Protein AF-A0A376ZZ13-F1 (afdb_monomer)

Sequence (60 aa):
MSFDHVSPPEMLLRQHLDIFSALQKRDGDAVERAMTQHLQEISESVRQIRQENSDWFSEE

Secondary structure (DSSP, 8-state):
---TTSPPHHHHHHHHHHHHHHHHTT-HHHHHHHHHHHHHHHHHHHHHHHHH-GGGS---

Structure (mmCIF, N/CA/C/O backbone):
data_AF-A0A376ZZ13-F1
#
_entry.id   AF-A0A376ZZ13-F1
#
loop_
_atom_site.group_PDB
_atom_site.id
_atom_site.type_symbol
_atom_site.label_atom_id
_atom_site.label_alt_id
_atom_site.label_comp_id
_atom_site.label_asym_id
_atom_site.label_entity_id
_atom_site.label_seq_id
_atom_site.pdbx_PDB_ins_code
_atom_site.Cartn_x
_atom_site.Cartn_y
_atom_site.Cartn_z
_atom_site.occupancy
_atom_site.B_iso_or_equiv
_atom_site.auth_seq_id
_atom_site.auth_comp_id
_atom_site.auth_asym_id
_atom_site.auth_atom_id
_atom_site.pdbx_PDB_model_num
ATOM 1 N N . MET A 1 1 ? 2.802 2.680 -23.116 1.00 54.94 1 MET A N 1
ATOM 2 C CA . MET A 1 1 ? 2.924 1.394 -22.399 1.00 54.94 1 MET A CA 1
ATOM 3 C C . MET A 1 1 ? 1.842 1.387 -21.334 1.00 54.94 1 MET A C 1
ATOM 5 O O . MET A 1 1 ? 1.657 2.435 -20.729 1.00 54.94 1 MET A O 1
ATOM 9 N N . SER A 1 2 ? 1.082 0.299 -21.190 1.00 64.31 2 SER A N 1
ATOM 10 C CA . SER A 1 2 ? -0.004 0.196 -20.203 1.00 64.31 2 SER A CA 1
ATOM 11 C C . SER A 1 2 ? 0.347 -0.868 -19.169 1.00 64.31 2 SER A C 1
ATOM 13 O O . SER A 1 2 ? 0.826 -1.935 -19.549 1.00 64.31 2 SER A O 1
ATOM 15 N N . PHE A 1 3 ? 0.117 -0.580 -17.889 1.00 71.44 3 PHE A N 1
ATOM 16 C CA . PHE A 1 3 ? 0.342 -1.501 -16.770 1.00 71.44 3 PHE A CA 1
ATOM 17 C C . PHE A 1 3 ? -0.923 -2.304 -16.458 1.00 71.44 3 PHE A C 1
ATOM 19 O O . PHE A 1 3 ? -1.316 -2.445 -15.309 1.00 71.44 3 PHE A O 1
ATOM 26 N N . ASP A 1 4 ? -1.594 -2.828 -17.482 1.00 69.38 4 ASP A N 1
ATOM 27 C CA . ASP A 1 4 ? -2.902 -3.486 -17.319 1.00 69.38 4 ASP A CA 1
ATOM 28 C C . ASP A 1 4 ? -2.838 -4.771 -16.466 1.00 69.38 4 ASP A C 1
ATOM 30 O O . ASP A 1 4 ? -3.868 -5.340 -16.115 1.00 69.38 4 ASP A O 1
ATOM 34 N N . HIS A 1 5 ? -1.628 -5.243 -16.154 1.00 71.38 5 HIS A N 1
ATOM 35 C CA . HIS A 1 5 ? -1.351 -6.429 -15.349 1.00 71.38 5 HIS A CA 1
ATOM 36 C C . HIS A 1 5 ? -0.940 -6.117 -13.899 1.00 71.38 5 HIS A C 1
ATOM 38 O O . HIS A 1 5 ? -0.793 -7.055 -13.119 1.00 71.38 5 HIS A O 1
ATOM 44 N N . VAL A 1 6 ? -0.697 -4.848 -13.543 1.00 84.81 6 VAL A N 1
ATOM 45 C CA . VAL A 1 6 ? -0.424 -4.462 -12.147 1.00 84.81 6 VAL A CA 1
ATOM 46 C C . VAL A 1 6 ? -1.739 -4.167 -11.439 1.00 84.81 6 VAL A C 1
ATOM 48 O O . VAL A 1 6 ? -2.781 -4.013 -12.080 1.00 84.81 6 VAL A O 1
ATOM 51 N N . SER A 1 7 ? -1.699 -4.082 -10.113 1.00 81.44 7 SER A N 1
ATOM 52 C CA . SER A 1 7 ? -2.875 -3.829 -9.282 1.00 81.44 7 SER A CA 1
ATOM 53 C C . SER A 1 7 ? -3.651 -2.607 -9.795 1.00 81.44 7 SER A C 1
ATOM 55 O O . SER A 1 7 ? -3.109 -1.495 -9.791 1.00 81.44 7 SER A O 1
ATOM 57 N N . PRO A 1 8 ? -4.906 -2.771 -10.251 1.00 87.56 8 PRO A N 1
ATOM 58 C CA . PRO A 1 8 ? -5.636 -1.676 -10.867 1.00 87.56 8 PRO A CA 1
ATOM 59 C C . PRO A 1 8 ? -5.939 -0.581 -9.830 1.00 87.56 8 PRO A C 1
ATOM 61 O O . PRO A 1 8 ? -6.220 -0.898 -8.666 1.00 87.56 8 PRO A O 1
ATOM 64 N N . PRO A 1 9 ? -5.928 0.710 -10.214 1.00 88.88 9 PRO A N 1
ATOM 65 C CA . PRO A 1 9 ? -6.175 1.814 -9.285 1.00 88.88 9 PRO A CA 1
ATOM 66 C C . PRO A 1 9 ? -7.476 1.673 -8.483 1.00 88.88 9 PRO A C 1
ATOM 68 O O . PRO A 1 9 ? -7.521 2.018 -7.302 1.00 88.88 9 PRO A O 1
ATOM 71 N N . GLU A 1 10 ? -8.529 1.117 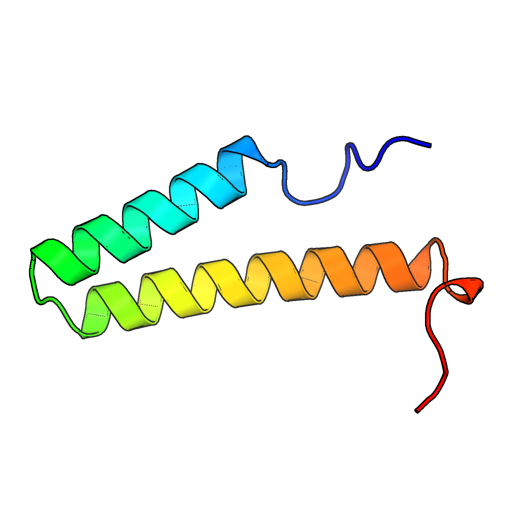-9.085 1.00 92.50 10 GLU A N 1
ATOM 72 C CA . GLU A 1 10 ? -9.816 0.872 -8.430 1.00 92.50 10 GLU A CA 1
ATOM 73 C C . GLU A 1 10 ? -9.701 -0.137 -7.277 1.00 92.50 10 GLU A C 1
ATOM 75 O O . GLU A 1 10 ? -10.363 0.017 -6.247 1.00 92.50 10 GLU A O 1
ATOM 80 N N . MET A 1 11 ? -8.838 -1.148 -7.417 1.00 93.44 11 MET A N 1
ATOM 81 C CA . MET A 1 11 ? -8.549 -2.119 -6.357 1.00 93.44 11 MET A CA 1
ATOM 82 C C . MET A 1 11 ? -7.789 -1.459 -5.207 1.00 93.44 11 MET A C 1
ATOM 84 O O . MET A 1 11 ? -8.159 -1.646 -4.048 1.00 93.44 11 MET A O 1
ATOM 88 N N . LEU A 1 12 ? -6.773 -0.645 -5.504 1.00 94.94 12 LEU A N 1
ATOM 89 C CA . LEU A 1 12 ? -6.019 0.074 -4.471 1.00 94.94 12 LEU A CA 1
ATOM 90 C C . LEU A 1 12 ? -6.918 1.057 -3.712 1.00 94.94 12 LEU A C 1
ATOM 92 O O . LEU A 1 12 ? -6.869 1.125 -2.484 1.00 94.94 12 LEU A O 1
ATOM 96 N N . LEU A 1 13 ? -7.815 1.757 -4.414 1.00 96.75 13 LEU A N 1
ATOM 97 C CA . LEU A 1 13 ? -8.816 2.617 -3.782 1.00 96.75 13 LEU A CA 1
ATOM 98 C C . LEU A 1 13 ? -9.737 1.824 -2.846 1.00 96.75 13 LEU A C 1
ATOM 100 O O . LEU A 1 13 ? -10.054 2.290 -1.750 1.00 96.75 13 LEU A O 1
ATOM 104 N N . ARG A 1 14 ? -10.141 0.610 -3.240 1.00 97.75 14 ARG A N 1
ATOM 105 C CA . ARG A 1 14 ? -10.928 -0.277 -2.374 1.00 97.75 14 ARG A CA 1
ATOM 106 C C . ARG A 1 14 ? -10.164 -0.645 -1.103 1.00 97.75 14 ARG A C 1
ATOM 108 O O . ARG A 1 14 ? -10.719 -0.509 -0.017 1.00 97.75 14 ARG A O 1
ATOM 115 N N . GLN A 1 15 ? -8.894 -1.023 -1.224 1.00 98.00 15 GLN A N 1
ATOM 116 C CA . GLN A 1 15 ? -8.047 -1.349 -0.074 1.00 98.00 15 GLN A CA 1
ATOM 117 C C . GLN A 1 15 ? -7.859 -0.144 0.864 1.00 98.00 15 GLN A C 1
ATOM 119 O O . GLN A 1 15 ? -7.931 -0.297 2.083 1.00 98.00 15 GLN A O 1
ATOM 124 N N . HIS A 1 16 ? -7.712 1.074 0.327 1.00 98.44 16 HIS A N 1
ATOM 125 C CA . HIS A 1 16 ? -7.699 2.296 1.142 1.00 98.44 16 HIS A CA 1
ATOM 126 C C . HIS A 1 16 ? -8.995 2.478 1.943 1.00 98.44 16 HIS A C 1
ATOM 128 O O . HIS A 1 16 ? -8.946 2.832 3.124 1.00 98.44 16 HIS A O 1
ATOM 134 N N . LEU A 1 17 ? -10.155 2.221 1.329 1.00 98.56 17 LEU A N 1
ATOM 135 C CA . LEU A 1 17 ? -11.447 2.290 2.016 1.00 98.56 17 LEU A CA 1
ATOM 136 C C . LEU A 1 17 ? -11.588 1.217 3.102 1.00 98.56 17 LEU A C 1
ATOM 138 O O . LEU A 1 17 ? -12.195 1.489 4.141 1.00 98.56 17 LEU A O 1
ATOM 142 N N . ASP A 1 18 ? -11.015 0.031 2.901 1.00 98.56 18 ASP A N 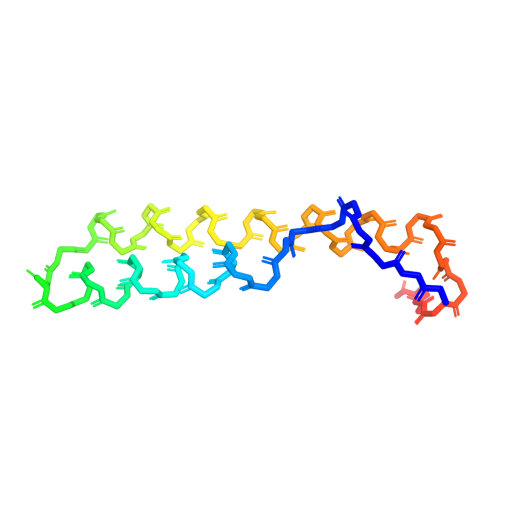1
ATOM 143 C CA . ASP A 1 18 ? -11.025 -1.043 3.897 1.00 98.56 18 ASP A CA 1
ATOM 144 C C . ASP A 1 18 ? -10.168 -0.675 5.122 1.00 98.56 18 ASP A C 1
ATOM 146 O O . ASP A 1 18 ? -10.640 -0.796 6.258 1.00 98.56 18 ASP A O 1
ATOM 150 N N . ILE A 1 19 ? -8.968 -0.115 4.910 1.00 98.75 19 ILE A N 1
ATOM 151 C CA . ILE A 1 19 ? -8.116 0.433 5.984 1.00 98.75 19 ILE A CA 1
ATOM 152 C C . ILE A 1 19 ? -8.863 1.538 6.743 1.00 98.75 19 ILE A C 1
ATOM 154 O O . ILE A 1 19 ? -8.947 1.513 7.973 1.00 98.75 19 ILE A O 1
ATOM 158 N N . PHE A 1 20 ? -9.448 2.496 6.019 1.00 98.75 20 PHE A N 1
ATOM 159 C CA . PHE A 1 20 ? -10.216 3.589 6.617 1.00 98.75 20 PHE A CA 1
ATOM 160 C C . PHE A 1 20 ? -11.399 3.077 7.449 1.00 98.75 20 PHE A C 1
ATOM 162 O O . PHE A 1 20 ? -11.609 3.520 8.579 1.00 98.75 20 PHE A O 1
ATOM 169 N N . SER A 1 21 ? -12.146 2.105 6.928 1.00 98.69 21 SER A N 1
ATOM 170 C CA . SER A 1 21 ? -13.293 1.511 7.620 1.00 98.69 21 SE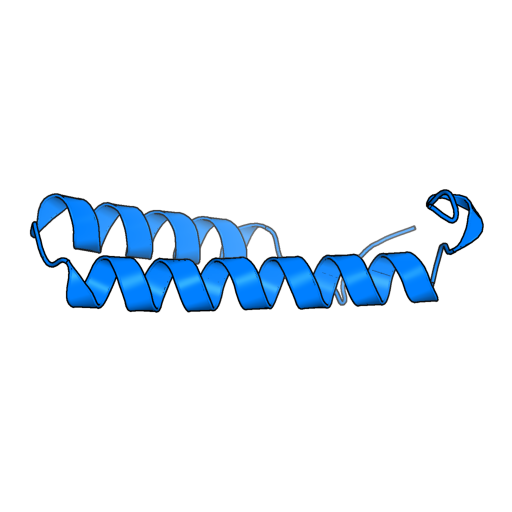R A CA 1
ATOM 171 C C . SER A 1 21 ? -12.880 0.784 8.903 1.00 98.69 21 SER A C 1
ATOM 173 O O . SER A 1 21 ? -13.592 0.860 9.906 1.00 98.69 21 SER A O 1
ATOM 175 N N . ALA A 1 22 ? -11.735 0.095 8.899 1.00 98.75 22 ALA A N 1
ATOM 176 C CA . ALA A 1 22 ? -11.179 -0.545 10.091 1.00 98.75 22 ALA A CA 1
ATOM 177 C C . ALA A 1 22 ? -10.762 0.492 11.151 1.00 98.75 22 ALA A C 1
ATOM 179 O O . ALA A 1 22 ? -11.107 0.351 12.328 1.00 98.75 22 ALA A O 1
ATOM 180 N N . LEU A 1 23 ? -10.129 1.593 10.725 1.00 98.75 23 LEU A N 1
ATOM 181 C CA . LEU A 1 23 ? -9.776 2.717 11.600 1.00 98.75 23 LEU A CA 1
ATOM 182 C C . LEU A 1 23 ? -11.014 3.358 12.242 1.00 98.75 23 LEU A C 1
ATOM 184 O O . LEU A 1 23 ? -11.022 3.592 13.451 1.00 98.75 23 LEU A O 1
ATOM 188 N N . GLN A 1 24 ? -12.082 3.599 11.473 1.00 98.75 24 GLN A N 1
ATOM 189 C CA . GLN A 1 24 ? -13.336 4.155 12.003 1.00 98.75 24 GLN A CA 1
ATOM 190 C C . GLN A 1 24 ? -13.949 3.278 13.102 1.00 98.75 24 GLN A C 1
ATOM 192 O O . GLN A 1 24 ? -14.517 3.796 14.063 1.00 98.75 24 GLN A O 1
ATOM 197 N N . LYS A 1 25 ? -13.805 1.955 12.983 1.00 98.56 25 LYS A N 1
ATOM 198 C CA . LYS A 1 25 ? -14.279 0.978 13.973 1.00 98.56 25 LYS A CA 1
ATOM 199 C C . LYS A 1 25 ? -13.347 0.828 15.176 1.00 98.56 25 LYS A C 1
ATOM 201 O O . LYS A 1 25 ? -13.730 0.166 16.135 1.00 98.56 25 LYS A O 1
ATOM 206 N N . ARG A 1 26 ? -12.160 1.450 15.144 1.00 98.38 26 ARG A N 1
ATOM 207 C CA . ARG A 1 26 ? -11.090 1.289 16.145 1.00 98.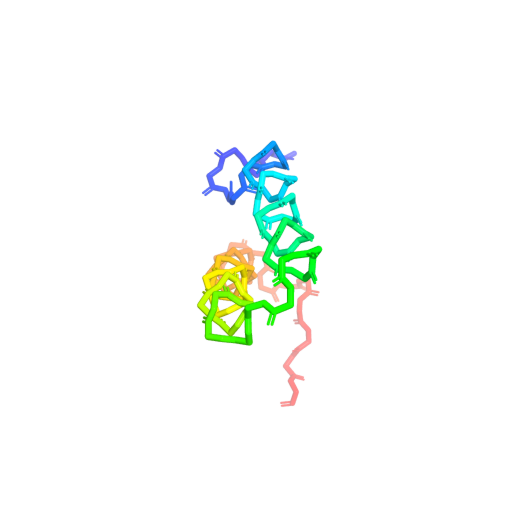38 26 ARG A CA 1
ATOM 208 C C . ARG A 1 26 ? -10.678 -0.178 16.332 1.00 98.38 26 ARG A C 1
ATOM 210 O O . ARG A 1 26 ? -10.313 -0.583 17.431 1.00 98.38 26 ARG A O 1
ATOM 217 N N . ASP A 1 27 ? -10.745 -0.958 15.257 1.00 98.75 27 ASP A N 1
ATOM 218 C CA . ASP A 1 27 ? -10.389 -2.377 15.244 1.00 98.75 27 ASP A CA 1
ATOM 219 C C . ASP A 1 27 ? -8.931 -2.523 14.791 1.00 98.75 27 ASP A C 1
ATOM 221 O O . ASP A 1 27 ? -8.633 -2.485 13.596 1.00 98.75 27 ASP A O 1
ATOM 225 N N . GLY A 1 28 ? -8.016 -2.626 15.760 1.00 98.50 28 GLY A N 1
ATOM 226 C CA . GLY A 1 28 ? -6.576 -2.696 15.501 1.00 98.50 28 GLY A CA 1
ATOM 227 C C . GLY A 1 28 ? -6.177 -3.900 14.649 1.00 98.50 28 GLY A C 1
ATOM 228 O O . GLY A 1 28 ? -5.404 -3.748 13.705 1.00 98.50 28 GLY A O 1
ATOM 229 N N . ASP A 1 29 ? -6.770 -5.064 14.910 1.00 98.62 29 ASP A N 1
ATOM 230 C CA . ASP A 1 29 ? -6.458 -6.286 14.170 1.00 98.62 29 ASP A CA 1
ATOM 231 C C . ASP A 1 29 ? -6.952 -6.189 12.718 1.00 98.62 29 ASP A C 1
ATOM 233 O O . ASP A 1 29 ? -6.306 -6.676 11.788 1.00 98.62 29 ASP A O 1
ATOM 237 N N . ALA A 1 30 ? -8.111 -5.560 12.485 1.00 98.56 30 ALA A N 1
ATOM 238 C CA . ALA A 1 30 ? -8.597 -5.316 11.128 1.00 98.56 30 ALA A CA 1
ATOM 239 C C . ALA A 1 30 ? -7.731 -4.306 10.368 1.00 98.56 30 ALA A C 1
ATOM 241 O O . ALA A 1 30 ? -7.527 -4.484 9.166 1.00 98.56 30 ALA A O 1
ATOM 242 N N . VAL A 1 31 ? -7.205 -3.283 11.048 1.00 98.75 31 VAL A N 1
ATOM 243 C CA . VAL A 1 31 ? -6.267 -2.323 10.445 1.00 98.75 31 VAL A CA 1
ATOM 244 C C . VAL A 1 31 ? -4.987 -3.029 10.024 1.00 98.75 31 VAL A C 1
ATOM 246 O O . VAL A 1 31 ? -4.571 -2.866 8.880 1.00 98.75 31 VAL A O 1
ATOM 249 N N . GLU A 1 32 ? -4.401 -3.840 10.908 1.00 98.75 32 GLU A N 1
ATOM 250 C CA . GLU A 1 32 ? -3.186 -4.599 10.604 1.00 98.75 32 GLU A CA 1
ATOM 251 C C . GLU A 1 32 ? -3.391 -5.472 9.363 1.00 98.75 32 GLU A C 1
ATOM 253 O O . GLU A 1 32 ? -2.657 -5.328 8.387 1.00 98.75 32 GLU A O 1
ATOM 258 N N . ARG A 1 33 ? -4.451 -6.292 9.335 1.00 98.69 33 ARG A N 1
ATOM 259 C CA . ARG A 1 33 ? -4.750 -7.155 8.180 1.00 98.69 33 ARG A CA 1
ATOM 260 C C . ARG A 1 33 ? -4.926 -6.367 6.881 1.00 98.69 33 ARG A C 1
ATOM 262 O O . ARG A 1 33 ? -4.365 -6.753 5.856 1.00 98.69 33 ARG A O 1
ATOM 269 N N . ALA A 1 34 ? -5.696 -5.278 6.911 1.00 98.56 34 ALA A N 1
ATOM 270 C CA . ALA A 1 34 ? -5.952 -4.463 5.724 1.00 98.56 34 ALA A CA 1
ATOM 271 C C . ALA A 1 34 ? -4.671 -3.779 5.215 1.00 98.56 34 ALA A C 1
ATOM 273 O O . ALA A 1 34 ? -4.423 -3.745 4.010 1.00 98.56 34 ALA A O 1
ATOM 274 N N . MET A 1 35 ? -3.824 -3.288 6.125 1.00 98.44 35 MET A N 1
ATOM 275 C CA . MET A 1 35 ? -2.535 -2.693 5.773 1.00 98.44 35 MET A CA 1
ATOM 276 C C . MET A 1 35 ? -1.547 -3.725 5.227 1.00 98.44 35 MET A C 1
ATOM 278 O O . MET A 1 35 ? -0.883 -3.444 4.232 1.00 98.44 35 MET A O 1
ATOM 282 N N . THR A 1 36 ? -1.460 -4.917 5.824 1.00 98.44 36 THR A N 1
ATOM 283 C CA . THR A 1 36 ? -0.601 -5.996 5.316 1.00 98.44 36 THR A CA 1
ATOM 284 C C . THR A 1 36 ? -0.983 -6.370 3.890 1.00 98.44 36 THR A C 1
ATOM 286 O O . THR A 1 36 ? -0.107 -6.420 3.029 1.00 98.44 36 THR A O 1
ATOM 289 N N . GLN A 1 37 ? -2.278 -6.556 3.618 1.00 97.44 37 GLN A N 1
ATOM 290 C CA . GLN A 1 37 ? -2.763 -6.867 2.272 1.00 97.44 37 GLN A CA 1
ATOM 291 C C . GLN A 1 37 ? -2.419 -5.757 1.270 1.00 97.44 37 GLN A C 1
ATOM 293 O O . GLN A 1 37 ? -1.960 -6.039 0.166 1.00 97.44 37 GLN A O 1
ATOM 298 N N . HIS A 1 38 ? -2.620 -4.496 1.655 1.00 97.88 38 HIS A N 1
ATOM 299 C CA . HIS A 1 38 ? -2.318 -3.357 0.794 1.00 97.88 38 HIS A CA 1
ATOM 300 C C . HIS A 1 38 ? -0.826 -3.264 0.445 1.00 97.88 38 HIS A C 1
ATOM 302 O O . HIS A 1 38 ? -0.456 -3.070 -0.712 1.00 97.88 38 HIS A O 1
ATOM 308 N N . LEU A 1 39 ? 0.050 -3.447 1.437 1.00 97.81 39 LEU A N 1
ATOM 309 C CA . LEU A 1 39 ? 1.498 -3.405 1.230 1.00 97.81 39 LEU A CA 1
ATOM 310 C C . LEU A 1 39 ? 2.009 -4.586 0.400 1.00 97.81 39 LEU A C 1
ATOM 312 O O . LEU A 1 39 ? 2.918 -4.397 -0.410 1.00 97.81 39 LEU A O 1
ATOM 316 N N . GLN A 1 40 ? 1.442 -5.783 0.576 1.00 96.38 40 GLN A N 1
ATOM 317 C CA . GLN A 1 40 ? 1.761 -6.945 -0.261 1.00 96.38 40 GLN A CA 1
ATOM 318 C C . GLN A 1 40 ? 1.444 -6.664 -1.732 1.00 96.38 40 GLN A C 1
ATOM 320 O O . GLN A 1 40 ? 2.314 -6.834 -2.582 1.00 96.38 40 GLN A O 1
AT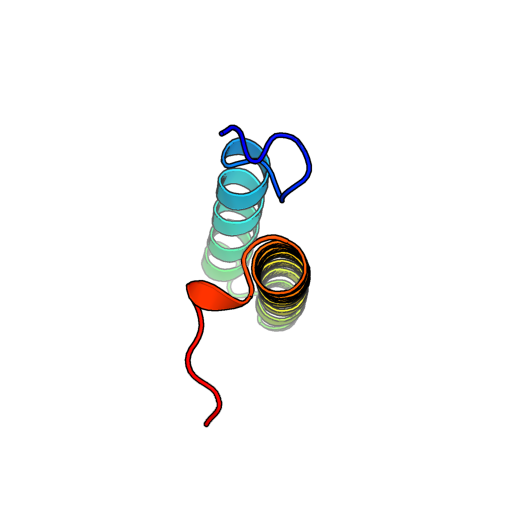OM 325 N N . GLU A 1 41 ? 0.252 -6.133 -2.004 1.00 95.00 41 GLU A N 1
ATOM 326 C CA . GLU A 1 41 ? -0.209 -5.793 -3.352 1.00 95.00 41 GLU A CA 1
ATOM 327 C C . GLU A 1 41 ? 0.722 -4.776 -4.043 1.00 95.00 41 GLU A C 1
ATOM 329 O O . GLU A 1 41 ? 1.183 -4.987 -5.167 1.00 95.00 41 GLU A O 1
ATOM 334 N N . ILE A 1 42 ? 1.092 -3.701 -3.334 1.00 94.19 42 ILE A N 1
ATOM 335 C CA . ILE A 1 42 ? 2.053 -2.708 -3.839 1.00 94.19 42 ILE A CA 1
ATOM 336 C C . ILE A 1 42 ? 3.425 -3.347 -4.081 1.00 94.19 42 ILE A C 1
ATOM 338 O O . ILE A 1 42 ? 4.059 -3.077 -5.101 1.00 94.19 42 ILE A O 1
ATOM 342 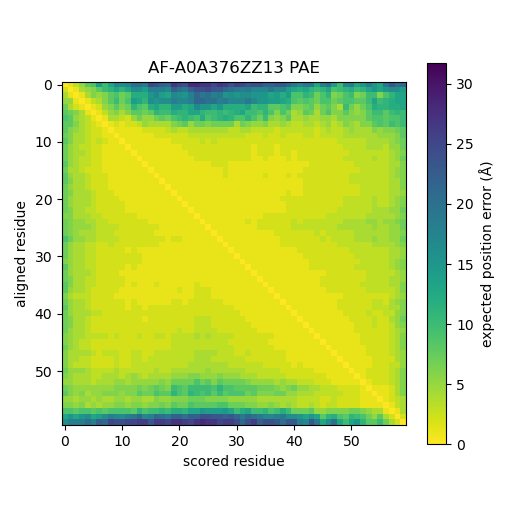N N . SER A 1 43 ? 3.895 -4.191 -3.161 1.00 94.00 43 SER A N 1
ATOM 343 C CA . SER A 1 43 ? 5.218 -4.819 -3.264 1.00 94.00 43 SER A CA 1
ATOM 344 C C . SER A 1 43 ? 5.314 -5.741 -4.479 1.00 94.00 43 SER A C 1
ATOM 346 O O . SER A 1 43 ? 6.336 -5.752 -5.169 1.00 94.00 43 SER A O 1
ATOM 348 N N . GLU A 1 44 ? 4.253 -6.495 -4.765 1.00 92.81 44 GLU A N 1
ATOM 349 C CA . GLU A 1 44 ? 4.169 -7.364 -5.939 1.00 92.81 44 GLU A CA 1
ATOM 350 C C . GLU A 1 44 ? 4.151 -6.557 -7.237 1.00 92.81 44 GLU A C 1
ATOM 352 O O . GLU A 1 44 ? 4.958 -6.839 -8.128 1.00 92.81 44 GLU A O 1
ATOM 357 N N . SER A 1 45 ? 3.330 -5.505 -7.298 1.00 92.50 45 SER A N 1
ATOM 358 C CA . SER A 1 45 ? 3.289 -4.577 -8.433 1.00 92.50 45 SER A CA 1
ATOM 35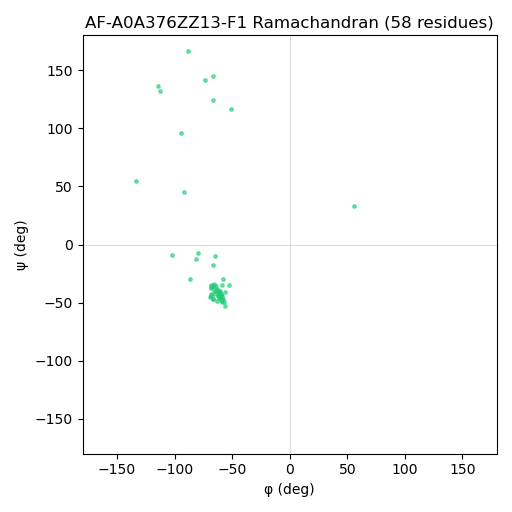9 C C . SER A 1 45 ? 4.649 -3.934 -8.706 1.00 92.50 45 SER A C 1
ATOM 361 O O . SER A 1 45 ? 5.148 -3.984 -9.828 1.00 92.50 45 SER A O 1
ATOM 363 N N . VAL A 1 46 ? 5.310 -3.387 -7.680 1.00 92.44 46 VAL A N 1
ATOM 364 C CA . VAL A 1 46 ? 6.642 -2.771 -7.822 1.00 92.44 46 VAL A CA 1
ATOM 365 C C . VAL A 1 46 ? 7.675 -3.792 -8.298 1.00 92.44 46 VAL A C 1
ATOM 367 O O . VAL A 1 46 ? 8.484 -3.489 -9.176 1.00 92.44 46 VAL A O 1
ATOM 370 N N . ARG A 1 47 ? 7.649 -5.015 -7.754 1.00 91.62 47 ARG A N 1
ATOM 371 C CA . ARG A 1 47 ? 8.552 -6.089 -8.184 1.00 91.62 47 ARG A CA 1
ATOM 372 C C . ARG A 1 47 ? 8.368 -6.411 -9.665 1.00 91.62 47 ARG A C 1
ATOM 374 O O . ARG A 1 47 ? 9.371 -6.582 -10.355 1.00 91.62 47 ARG A O 1
ATOM 381 N N . GLN A 1 48 ? 7.129 -6.498 -10.139 1.00 91.25 48 GLN A N 1
ATOM 382 C CA . GLN A 1 48 ? 6.841 -6.782 -11.541 1.00 91.25 48 GLN A CA 1
ATOM 383 C C . GLN A 1 48 ? 7.290 -5.637 -12.455 1.00 91.25 48 GLN A C 1
ATOM 385 O O . GLN A 1 48 ? 8.028 -5.876 -13.408 1.00 91.25 48 GLN A O 1
ATOM 390 N N . ILE A 1 49 ? 6.965 -4.388 -12.105 1.00 91.50 49 ILE A N 1
ATOM 391 C CA . ILE A 1 49 ? 7.405 -3.208 -12.866 1.00 91.50 49 ILE A CA 1
ATOM 392 C C . ILE A 1 49 ? 8.933 -3.179 -12.980 1.00 91.50 49 ILE A C 1
ATOM 394 O O . ILE A 1 49 ? 9.455 -2.900 -14.057 1.00 91.50 49 ILE A O 1
ATOM 398 N N . ARG A 1 50 ? 9.656 -3.527 -11.906 1.00 91.56 50 ARG A N 1
ATOM 399 C CA . ARG A 1 50 ? 11.124 -3.616 -11.914 1.00 91.56 50 ARG A CA 1
ATOM 400 C C . ARG A 1 50 ? 11.661 -4.727 -12.814 1.00 91.56 50 ARG A C 1
ATOM 402 O O . ARG A 1 50 ? 12.721 -4.557 -13.401 1.00 91.56 50 ARG A O 1
ATOM 409 N N . GLN A 1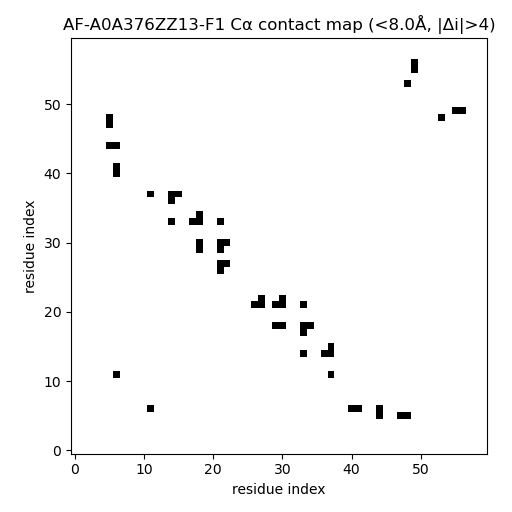 51 ? 10.978 -5.865 -12.912 1.00 89.62 51 GLN A N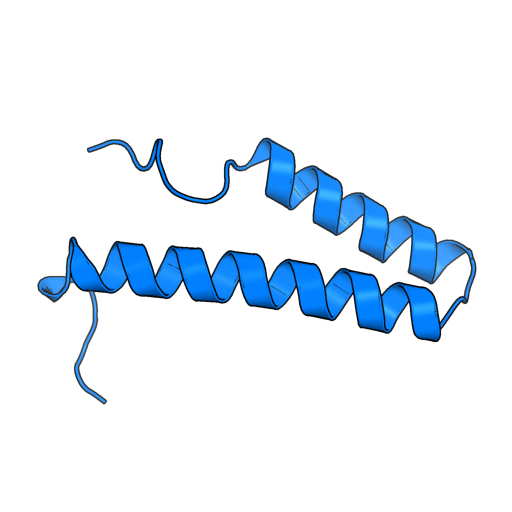 1
ATOM 410 C CA . GLN A 1 51 ? 11.382 -6.939 -13.827 1.00 89.62 51 GLN A CA 1
ATOM 411 C C . GLN A 1 51 ? 11.203 -6.535 -15.293 1.00 89.62 51 GLN A C 1
ATOM 413 O O . GLN A 1 51 ? 12.002 -6.930 -16.136 1.00 89.62 51 GLN A O 1
ATOM 418 N N . GLU A 1 52 ? 10.170 -5.747 -15.587 1.00 90.50 52 GLU A N 1
ATOM 419 C CA . GLU A 1 52 ? 9.826 -5.330 -16.948 1.00 90.50 52 GLU A CA 1
ATOM 420 C C . GLU A 1 52 ? 10.565 -4.063 -17.404 1.00 90.50 52 GLU A C 1
ATOM 422 O O . GLU A 1 52 ? 10.829 -3.904 -18.592 1.00 90.50 52 GLU A O 1
ATOM 427 N N . ASN A 1 53 ? 10.912 -3.177 -16.466 1.00 90.56 53 ASN A N 1
ATOM 428 C CA . ASN A 1 53 ? 11.525 -1.868 -16.714 1.00 90.56 53 ASN A CA 1
ATOM 429 C C . ASN A 1 53 ? 12.717 -1.664 -15.770 1.00 90.56 53 ASN A C 1
ATOM 431 O O . ASN A 1 53 ? 12.762 -0.721 -14.978 1.00 90.56 53 ASN A O 1
ATOM 435 N N . SER A 1 54 ? 13.655 -2.614 -15.782 1.00 87.25 54 SER A N 1
ATOM 436 C CA . SER A 1 54 ? 14.776 -2.652 -14.835 1.00 87.25 54 SER A CA 1
ATOM 437 C C . SER A 1 54 ? 15.642 -1.395 -14.870 1.00 87.25 54 SER A C 1
ATOM 439 O O . SER A 1 54 ? 16.196 -1.007 -13.852 1.00 87.25 54 SER A O 1
ATOM 441 N N . ASP A 1 55 ? 15.726 -0.742 -16.026 1.00 92.25 55 ASP A N 1
ATOM 442 C CA . ASP A 1 55 ? 16.448 0.509 -16.258 1.00 92.25 55 ASP A CA 1
ATOM 443 C C . ASP A 1 55 ? 15.849 1.724 -15.528 1.00 92.25 55 ASP A C 1
ATOM 445 O O . ASP A 1 55 ? 16.538 2.728 -15.352 1.00 92.25 55 ASP A O 1
ATOM 449 N N . TRP A 1 56 ? 14.596 1.652 -15.067 1.00 91.31 56 TRP A N 1
ATOM 450 C CA . TRP A 1 56 ? 13.965 2.719 -14.276 1.00 91.31 56 TRP A CA 1
ATOM 451 C C . TRP A 1 56 ? 14.351 2.687 -12.797 1.00 91.31 56 TRP A C 1
ATOM 453 O O . TRP A 1 56 ? 14.063 3.635 -12.065 1.00 91.31 56 TRP A O 1
ATOM 463 N N . PHE A 1 57 ? 14.977 1.601 -12.345 1.00 89.69 57 PHE A N 1
ATOM 464 C CA . PHE A 1 57 ? 15.368 1.396 -10.958 1.00 89.69 57 PHE A CA 1
ATOM 465 C C . PHE A 1 57 ? 16.892 1.409 -10.868 1.00 89.69 57 PHE A C 1
ATOM 467 O O . PHE A 1 57 ? 17.578 0.740 -11.635 1.00 89.69 57 PHE A O 1
ATOM 474 N N . SER A 1 58 ? 17.434 2.167 -9.920 1.00 83.56 58 SER A N 1
ATOM 475 C CA . SER A 1 58 ? 18.853 2.079 -9.584 1.00 83.56 58 SER A CA 1
ATOM 476 C C . SER A 1 58 ? 19.128 0.792 -8.808 1.00 83.56 58 SER A C 1
ATOM 478 O O . SER A 1 58 ? 18.331 0.412 -7.948 1.00 83.56 58 SER A O 1
ATOM 480 N N . GLU A 1 59 ? 20.267 0.154 -9.069 1.00 75.06 59 GLU A N 1
ATOM 481 C CA . GLU A 1 59 ? 20.832 -0.792 -8.106 1.00 75.06 59 GLU A CA 1
ATOM 482 C C . GLU A 1 59 ? 21.264 0.010 -6.864 1.00 75.06 59 GLU A C 1
ATOM 484 O O . GLU A 1 59 ? 21.961 1.019 -7.002 1.00 75.06 59 GLU A O 1
ATOM 489 N N . GLU A 1 60 ? 20.764 -0.372 -5.684 1.00 61.28 60 GLU A N 1
ATOM 490 C CA . GLU A 1 60 ? 21.247 0.135 -4.386 1.00 61.28 60 GLU A CA 1
ATOM 491 C C . GLU A 1 60 ? 22.639 -0.420 -4.063 1.00 61.28 60 GLU A C 1
ATOM 493 O O . GLU A 1 60 ? 22.846 -1.642 -4.258 1.00 61.28 60 GLU A O 1
#

Foldseek 3Di:
DDLPVADDPVNLVVLVVQLVVCVVVVPPVSNVVSVVVNVVSVVVRVVVCCVVCVVVDDDD

Radius of gyration: 14.35 Å; Cα contacts (8 Å, |Δi|>4): 27; chains: 1; bounding box: 36×12×38 Å

InterPro domains:
  IPR008920 Transcription regulator FadR/GntR, C-terminal [G3DSA:1.20.120.530] (1-49)
  IPR008920 Transcription regulator FadR/GntR, C-terminal [SSF48008] (3-48)
  IPR011711 GntR, C-terminal [PF07729] (4-40)

Nearest PDB structures (foldseek):
  2yxh-assembly1_B  TM=7.422E-01  e=2.040E+00  Thermotoga maritima MSB8
  4b6x-assembly2_B  TM=8.266E-01  e=5.128E+00  Pseudomonas syringae pv. pisi
  6cnn-assembly1_A  TM=7.752E-01  e=3.689E+00  Homo sapiens
  6zw4-assembly1_E  TM=8.619E-01  e=6.673E+00  Nostoc punctiforme
  6zvr-assembly1_D  TM=8.702E-01  e=9.905E+00  Nostoc punctiforme

Solvent-accessible surface area (backbone atoms only — not comparable to full-atom values): 3542 Å² total; per-residue (Å²): 139,80,70,87,85,38,80,50,69,70,58,54,53,48,44,52,51,49,30,50,54,20,54,76,68,69,37,65,71,52,29,51,53,36,48,53,53,47,50,51,51,52,51,53,34,53,53,50,49,42,73,76,44,46,88,81,52,82,86,130

pLDDT: mean 91.43, std 10.14, range [54.94, 98.75]

Organism: Escherichia coli (NCBI:txid562)

Mean predicted aligned error: 4.21 Å